Protein AF-A0A2M7XLQ3-F1 (afdb_monomer_lite)

Radius of gyration: 17.85 Å; chains: 1; bounding box: 37×13×50 Å

pLDDT: mean 96.77, std 4.51, range [64.62, 98.5]

Foldseek 3Di:
DLPPLDDDFDPVDPVRVVVSVVCCVPPVPSVVVSVVSNVVVCVVDDPVVVVVVVVVVVVVVD

Secondary structure (DSSP, 8-state):
--GGGS----TT-HHHHHHHHHHHHH-HHHHHHHHHHHHHHHTT--HHHHHHHHHHHHHTT-

Sequence (62 aa):
IYGEAALYFDPHQTDDLVKKIEKIKEDKELREELIRKGYEQVKKYSWEKTAKETLLVYNSFK

Structure (mmCIF, N/CA/C/O backbone):
data_AF-A0A2M7XLQ3-F1
#
_entry.id   AF-A0A2M7XLQ3-F1
#
loop_
_atom_site.group_PDB
_atom_site.id
_atom_site.type_symbol
_atom_site.label_atom_id
_atom_site.label_alt_id
_atom_site.label_comp_id
_atom_site.label_asym_id
_atom_site.label_entity_id
_atom_site.label_seq_id
_atom_site.pdbx_PDB_ins_code
_atom_site.Cartn_x
_atom_site.Cartn_y
_atom_site.Cartn_z
_atom_site.occupancy
_atom_site.B_iso_or_equiv
_atom_site.auth_seq_id
_atom_site.auth_comp_id
_atom_site.auth_asym_id
_atom_site.auth_atom_id
_atom_site.pdbx_PDB_model_num
ATOM 1 N N . ILE A 1 1 ? -1.483 -4.104 -8.009 1.00 88.19 1 ILE A N 1
ATOM 2 C CA . ILE A 1 1 ? -0.718 -2.885 -7.639 1.00 88.19 1 ILE A CA 1
ATOM 3 C C . ILE A 1 1 ? -0.490 -2.821 -6.131 1.00 88.19 1 ILE A C 1
ATOM 5 O O . ILE A 1 1 ? 0.657 -2.947 -5.717 1.00 88.19 1 ILE A O 1
ATOM 9 N N . TYR A 1 2 ? -1.543 -2.690 -5.317 1.00 92.31 2 TYR A N 1
ATOM 10 C CA . TYR A 1 2 ? -1.407 -2.483 -3.866 1.00 92.31 2 TYR A CA 1
ATOM 11 C C . TYR A 1 2 ? -1.396 -3.782 -3.038 1.00 92.31 2 TYR A C 1
ATOM 13 O O . TYR A 1 2 ? -0.746 -3.834 -2.001 1.00 92.31 2 TYR A O 1
ATOM 21 N N . GLY A 1 3 ? -2.014 -4.865 -3.528 1.00 92.44 3 GLY A N 1
ATOM 22 C CA . GLY A 1 3 ? -1.970 -6.173 -2.860 1.00 92.44 3 GLY A CA 1
ATOM 23 C C . GLY A 1 3 ? -2.544 -6.104 -1.445 1.00 92.44 3 GLY A C 1
ATOM 24 O O . GLY A 1 3 ? -3.538 -5.418 -1.231 1.00 92.44 3 GLY A O 1
ATOM 25 N N . GLU A 1 4 ? -1.899 -6.764 -0.486 1.00 95.44 4 GLU A N 1
ATOM 26 C CA . GLU A 1 4 ? -2.304 -6.757 0.929 1.00 95.44 4 GLU A CA 1
ATOM 27 C C . GLU A 1 4 ? -1.917 -5.482 1.696 1.00 95.44 4 GLU A C 1
ATOM 29 O O . GLU A 1 4 ? -2.209 -5.365 2.883 1.00 95.44 4 GLU A O 1
ATOM 34 N N . ALA A 1 5 ? -1.236 -4.531 1.0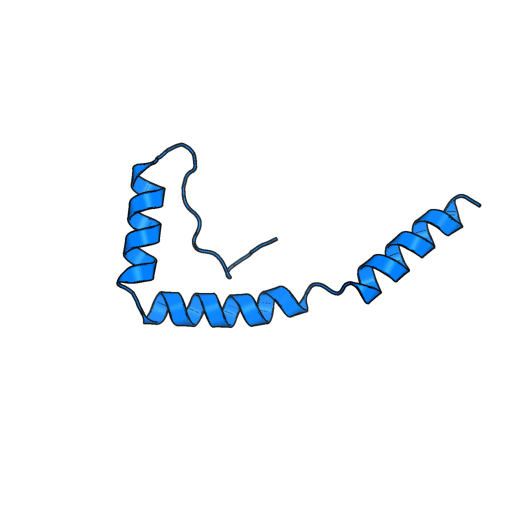52 1.00 97.06 5 ALA A N 1
ATOM 35 C CA . ALA A 1 5 ? -0.813 -3.281 1.682 1.00 97.06 5 ALA A CA 1
ATOM 36 C C . ALA A 1 5 ? -1.906 -2.200 1.706 1.00 97.06 5 ALA A C 1
ATOM 38 O O . ALA A 1 5 ? -1.646 -1.073 2.118 1.00 97.06 5 ALA A O 1
ATOM 39 N N . ALA A 1 6 ? -3.112 -2.517 1.232 1.00 96.75 6 ALA A N 1
ATOM 40 C CA . ALA A 1 6 ? -4.232 -1.592 1.178 1.00 96.75 6 ALA A CA 1
ATOM 41 C C . ALA A 1 6 ? -5.466 -2.177 1.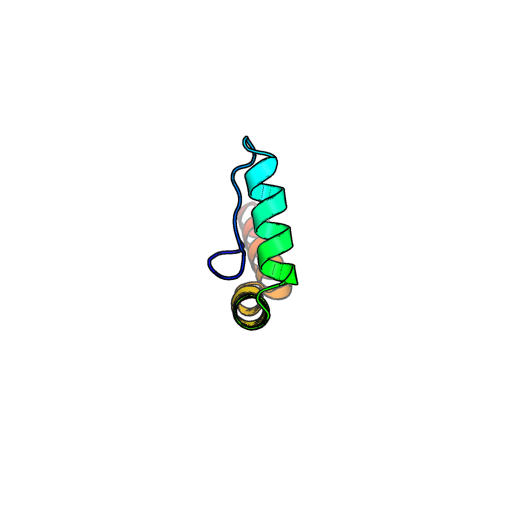860 1.00 96.75 6 ALA A C 1
ATOM 43 O O . ALA A 1 6 ? -5.740 -3.375 1.779 1.00 96.75 6 ALA A O 1
ATOM 44 N N . LEU A 1 7 ? -6.241 -1.290 2.479 1.00 97.69 7 LEU A N 1
ATOM 45 C CA . LEU A 1 7 ? -7.603 -1.575 2.894 1.00 97.69 7 LEU A CA 1
ATOM 46 C C . LEU A 1 7 ? -8.543 -1.167 1.756 1.00 97.69 7 LEU A C 1
ATOM 48 O O . LEU A 1 7 ? -8.660 0.015 1.440 1.00 97.69 7 LEU A O 1
ATOM 52 N N . TYR A 1 8 ? -9.177 -2.149 1.123 1.00 97.62 8 TYR A N 1
ATOM 53 C CA . TYR A 1 8 ? -10.100 -1.917 0.011 1.00 97.62 8 TYR A CA 1
ATOM 54 C C . TYR A 1 8 ? -11.502 -1.575 0.510 1.00 97.62 8 TYR A C 1
ATOM 56 O O . TYR A 1 8 ? -11.894 -1.980 1.607 1.00 97.62 8 TYR A O 1
ATOM 64 N N . PHE A 1 9 ? -12.250 -0.865 -0.329 1.00 97.88 9 PHE A N 1
ATOM 65 C CA . PHE A 1 9 ? -13.650 -0.516 -0.124 1.00 97.88 9 PHE A CA 1
ATOM 66 C C . PHE A 1 9 ? -14.440 -0.730 -1.421 1.00 97.88 9 PHE A C 1
ATOM 68 O O . PHE A 1 9 ? -13.852 -0.746 -2.507 1.00 97.88 9 PHE A O 1
ATOM 75 N N . ASP A 1 10 ? -15.755 -0.893 -1.309 1.00 97.94 10 ASP A N 1
ATOM 76 C CA . ASP A 1 10 ? -16.658 -0.961 -2.459 1.00 97.94 10 ASP A CA 1
ATOM 77 C C . ASP A 1 10 ? -16.923 0.452 -3.031 1.00 97.94 10 ASP A C 1
ATOM 79 O O . ASP A 1 10 ? -17.485 1.303 -2.335 1.00 97.94 10 ASP A O 1
ATOM 83 N N . PRO A 1 11 ? -16.554 0.740 -4.297 1.00 97.31 11 PRO A N 1
ATOM 84 C CA . PRO A 1 11 ? -16.757 2.058 -4.902 1.00 97.31 11 PRO A CA 1
ATOM 85 C C . PRO A 1 11 ? -18.234 2.419 -5.127 1.00 97.31 11 PRO A C 1
ATOM 87 O O . PRO A 1 11 ? -18.540 3.588 -5.356 1.00 97.31 11 PRO A O 1
ATOM 90 N N . HIS A 1 12 ? -19.148 1.450 -5.070 1.00 98.06 12 HIS A N 1
ATOM 91 C CA . HIS A 1 12 ? -20.589 1.668 -5.205 1.00 98.06 12 HIS A CA 1
ATOM 92 C C . HIS A 1 12 ? -21.291 1.860 -3.854 1.00 98.06 12 HIS A C 1
ATOM 94 O O . HIS A 1 12 ? -22.503 2.078 -3.821 1.00 98.06 12 HIS A O 1
ATOM 100 N N . GLN A 1 13 ? -20.547 1.814 -2.743 1.00 98.00 13 GLN A N 1
ATOM 101 C CA . GLN A 1 13 ? -21.073 1.977 -1.390 1.00 98.00 13 GLN A CA 1
ATOM 102 C C . GLN A 1 13 ? -20.283 3.043 -0.626 1.00 98.00 13 GLN A C 1
ATOM 104 O O . GLN A 1 13 ? -19.276 2.759 0.021 1.00 98.00 13 GLN A O 1
ATOM 109 N N . THR A 1 14 ? -20.764 4.288 -0.651 1.00 97.12 14 THR A N 1
ATOM 110 C CA . THR A 1 14 ? -20.115 5.417 0.042 1.00 97.12 14 THR A CA 1
ATOM 111 C C . THR A 1 14 ? -19.891 5.146 1.533 1.00 97.12 14 THR A C 1
ATOM 113 O O . THR A 1 14 ? -18.833 5.480 2.064 1.00 97.12 14 THR A O 1
ATOM 116 N N . ASP A 1 15 ? -20.834 4.472 2.192 1.00 98.25 15 ASP A N 1
ATOM 117 C CA . ASP A 1 15 ? -20.712 4.102 3.605 1.00 98.25 15 ASP A CA 1
ATOM 118 C C . ASP A 1 15 ? -19.551 3.135 3.874 1.00 98.25 15 ASP A C 1
ATOM 120 O O . ASP A 1 15 ? -18.984 3.155 4.966 1.00 98.25 15 ASP A O 1
ATOM 124 N N . ASP A 1 16 ? -19.168 2.287 2.912 1.00 98.38 16 ASP A N 1
ATOM 125 C CA . ASP A 1 16 ? -18.029 1.381 3.093 1.00 98.38 16 ASP A CA 1
ATOM 126 C C . ASP A 1 16 ? -16.708 2.156 3.105 1.00 98.38 16 ASP A C 1
ATOM 128 O O . ASP A 1 16 ? -15.858 1.907 3.960 1.00 98.38 16 ASP A O 1
ATOM 132 N N . LEU A 1 17 ? -16.565 3.165 2.237 1.00 97.88 17 LEU A N 1
ATOM 133 C CA . LEU A 1 17 ? -15.417 4.075 2.267 1.00 97.88 17 LEU A CA 1
ATOM 134 C C . LEU A 1 17 ? -15.298 4.778 3.627 1.00 97.88 17 LEU A C 1
ATOM 136 O O . LEU A 1 17 ? -14.216 4.776 4.217 1.00 97.88 17 LEU A O 1
ATOM 140 N N . VAL A 1 18 ? -16.402 5.337 4.140 1.00 98.12 18 VAL A N 1
ATOM 141 C CA . VAL A 1 18 ? -16.429 5.999 5.458 1.00 98.12 18 VAL A CA 1
ATOM 142 C C . VAL A 1 18 ? -15.980 5.027 6.548 1.00 98.12 18 VAL A C 1
ATOM 144 O O . VAL A 1 18 ? -15.028 5.320 7.272 1.00 98.12 18 VAL A O 1
ATOM 147 N N . LYS A 1 19 ? -16.561 3.820 6.582 1.00 98.38 19 LYS A N 1
ATOM 148 C CA . LYS A 1 19 ? -16.188 2.768 7.539 1.00 98.38 19 LYS A CA 1
ATOM 149 C C . LYS A 1 19 ? -14.712 2.386 7.449 1.00 98.38 19 LYS A C 1
ATOM 151 O O . LYS A 1 19 ? -14.080 2.155 8.476 1.00 98.38 19 LYS A O 1
ATOM 156 N N . LYS A 1 20 ? -14.130 2.294 6.246 1.00 98.06 20 LYS A N 1
ATOM 157 C CA . LYS A 1 20 ? -12.698 1.978 6.091 1.00 98.06 20 LYS A CA 1
ATOM 158 C C . LYS A 1 20 ? -11.803 3.100 6.615 1.00 98.06 20 LYS A C 1
ATOM 160 O O . LYS A 1 20 ? -10.789 2.808 7.249 1.00 98.06 20 LYS A O 1
ATOM 165 N N . ILE A 1 21 ? -12.171 4.359 6.373 1.00 97.81 21 ILE A N 1
ATOM 166 C CA . ILE A 1 21 ? -11.432 5.522 6.883 1.00 97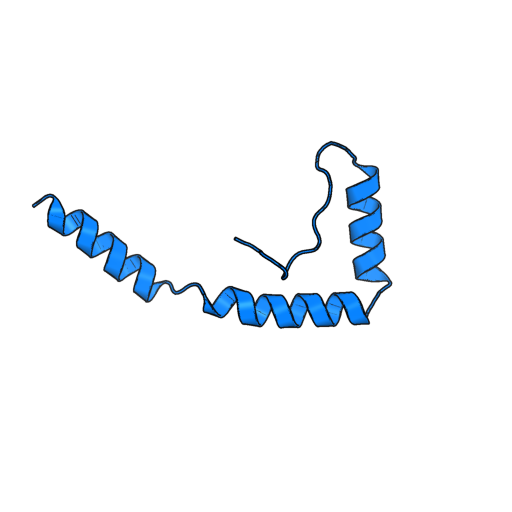.81 21 ILE A CA 1
ATOM 167 C C . ILE A 1 21 ? -11.486 5.557 8.415 1.00 97.81 21 ILE A C 1
ATOM 169 O O . ILE A 1 21 ? -10.444 5.700 9.056 1.00 97.81 21 ILE A O 1
ATOM 173 N N . GLU A 1 22 ? -12.671 5.375 9.003 1.00 98.38 22 GLU A N 1
ATOM 174 C CA . GLU A 1 22 ? -12.852 5.295 10.459 1.00 98.38 22 GLU A CA 1
ATOM 175 C C . GLU A 1 22 ? -12.039 4.146 11.056 1.00 98.38 22 GLU A C 1
ATOM 177 O O . GLU A 1 22 ? -11.273 4.357 11.998 1.00 98.38 22 GLU A O 1
ATOM 182 N N . LYS A 1 23 ? -12.079 2.965 10.427 1.00 98.12 23 LYS A N 1
ATOM 183 C CA . LYS A 1 23 ? -11.291 1.808 10.859 1.00 98.12 23 LYS A CA 1
ATOM 184 C C . LYS A 1 23 ? -9.792 2.114 10.909 1.00 98.12 23 LYS A C 1
ATOM 186 O O . LYS A 1 23 ? -9.154 1.806 11.904 1.00 98.12 23 LYS A O 1
ATOM 191 N N . ILE A 1 24 ? -9.217 2.749 9.883 1.00 97.31 24 ILE A N 1
ATOM 192 C CA . ILE A 1 24 ? -7.784 3.120 9.881 1.00 97.31 24 ILE A CA 1
ATOM 193 C C . ILE A 1 24 ? -7.459 4.168 10.957 1.00 97.31 24 ILE A C 1
ATOM 195 O O . ILE A 1 24 ? -6.351 4.186 11.504 1.00 97.31 24 ILE A O 1
ATOM 199 N N . LYS A 1 25 ? -8.396 5.076 11.242 1.00 97.88 25 LYS A N 1
ATOM 200 C CA . LYS A 1 25 ? -8.220 6.118 12.258 1.00 97.88 25 LYS A CA 1
ATOM 201 C C . LYS A 1 25 ? -8.161 5.515 13.665 1.00 97.88 25 LYS A C 1
ATOM 203 O O . LYS A 1 25 ? -7.282 5.902 14.442 1.00 97.88 25 LYS A O 1
ATOM 208 N N . GLU A 1 26 ? -9.072 4.594 13.965 1.00 98.31 26 GLU A N 1
ATOM 209 C CA . GLU A 1 26 ? -9.291 4.016 15.296 1.00 98.31 26 GLU A CA 1
ATOM 210 C C . GLU A 1 26 ? -8.389 2.810 15.583 1.00 98.31 26 GLU A C 1
ATOM 212 O O . GLU A 1 26 ? -7.839 2.695 16.678 1.00 98.31 26 GLU A O 1
ATOM 217 N N . ASP A 1 27 ? -8.170 1.945 14.593 1.00 98.50 27 ASP A N 1
ATOM 218 C CA . ASP A 1 27 ? -7.377 0.725 14.725 1.00 98.50 27 ASP A CA 1
ATOM 219 C C . ASP A 1 27 ? -5.896 1.005 14.426 1.00 98.50 27 ASP A C 1
ATOM 221 O O . ASP A 1 27 ? -5.431 1.046 13.279 1.00 98.50 27 ASP A O 1
ATOM 225 N N . LYS A 1 28 ? -5.128 1.259 15.491 1.00 98.31 28 LYS A N 1
ATOM 226 C CA . LYS A 1 28 ? -3.689 1.524 15.392 1.00 98.31 28 LYS A CA 1
ATOM 227 C C . LYS A 1 28 ? -2.907 0.310 14.879 1.00 98.31 28 LYS A C 1
ATOM 229 O O . LYS A 1 28 ? -1.994 0.513 14.079 1.00 98.31 28 LYS A O 1
ATOM 234 N N . GLU A 1 29 ? -3.263 -0.901 15.296 1.00 98.38 29 GLU A N 1
ATOM 235 C CA . GLU A 1 29 ? -2.549 -2.126 14.915 1.00 98.38 29 GLU A CA 1
ATOM 236 C C . GLU A 1 29 ? -2.710 -2.406 13.419 1.00 98.38 29 GLU A C 1
ATOM 238 O O . GLU A 1 29 ? -1.716 -2.596 12.715 1.00 98.38 29 GLU A O 1
ATOM 243 N N . LEU A 1 30 ? -3.939 -2.308 12.902 1.00 98.25 30 LEU A N 1
ATOM 244 C CA . LEU A 1 30 ? -4.210 -2.424 11.469 1.00 98.25 30 LEU A CA 1
ATOM 245 C C . LEU A 1 30 ? -3.408 -1.402 10.659 1.00 98.25 30 LEU A C 1
ATOM 247 O O . LEU A 1 30 ? -2.826 -1.728 9.623 1.00 98.25 30 LEU A O 1
ATOM 251 N N . ARG A 1 31 ? -3.374 -0.147 11.113 1.00 98.19 31 ARG A N 1
ATOM 252 C CA . ARG A 1 31 ? -2.624 0.916 10.435 1.00 98.19 31 ARG A CA 1
ATOM 253 C C . ARG A 1 31 ? -1.125 0.613 10.398 1.00 98.19 31 ARG A C 1
ATOM 255 O O . ARG A 1 31 ? -0.510 0.780 9.346 1.00 98.19 31 ARG A O 1
ATOM 262 N N . GLU A 1 32 ? -0.537 0.161 11.501 1.00 98.50 32 GLU A N 1
ATOM 263 C CA . GLU A 1 32 ? 0.879 -0.225 11.549 1.00 98.50 32 GLU A CA 1
ATOM 264 C C . GLU A 1 32 ? 1.174 -1.432 10.645 1.00 98.50 32 GLU A C 1
ATOM 266 O O . GLU A 1 32 ? 2.181 -1.441 9.928 1.00 98.50 32 GLU A O 1
ATOM 271 N N . GLU A 1 33 ? 0.267 -2.413 10.591 1.00 98.38 33 GLU A N 1
ATOM 272 C CA . GLU A 1 33 ? 0.379 -3.551 9.679 1.00 98.38 33 GLU A CA 1
ATOM 273 C C . GLU A 1 33 ? 0.380 -3.105 8.210 1.00 98.38 33 GLU A C 1
ATOM 275 O O . GLU A 1 33 ? 1.265 -3.508 7.447 1.00 98.38 33 GLU A O 1
ATOM 280 N N . LEU A 1 34 ? -0.575 -2.257 7.813 1.00 98.31 34 LEU A N 1
ATOM 281 C CA . LEU A 1 34 ? -0.688 -1.746 6.444 1.00 98.31 34 LEU A CA 1
ATOM 282 C C . LEU A 1 34 ? 0.540 -0.918 6.045 1.00 98.31 34 LEU A C 1
ATOM 284 O O . LEU A 1 34 ? 1.045 -1.082 4.935 1.00 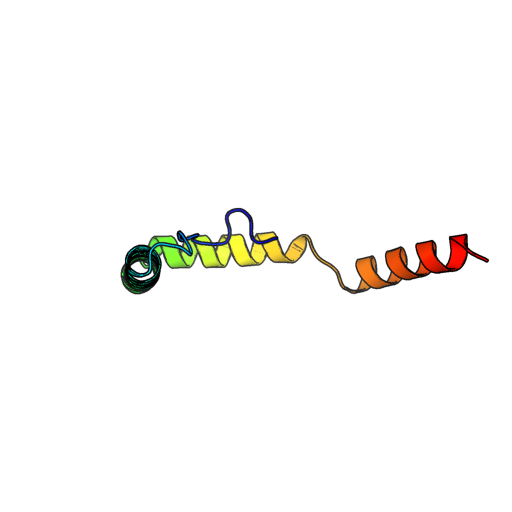98.31 34 LEU A O 1
ATOM 288 N N . ILE A 1 35 ? 1.077 -0.095 6.955 1.00 98.06 35 ILE A N 1
ATOM 289 C CA . ILE A 1 35 ? 2.322 0.658 6.734 1.00 98.06 35 ILE A CA 1
ATOM 290 C C . ILE A 1 35 ? 3.484 -0.301 6.453 1.00 98.06 35 ILE A C 1
ATOM 292 O O . ILE A 1 35 ? 4.189 -0.147 5.452 1.00 98.06 35 ILE A O 1
ATOM 296 N N . ARG A 1 36 ? 3.667 -1.328 7.293 1.00 98.44 36 ARG A N 1
ATOM 297 C CA . ARG A 1 36 ? 4.719 -2.337 7.105 1.00 98.44 36 ARG A CA 1
ATOM 298 C C . ARG A 1 36 ? 4.564 -3.058 5.765 1.00 98.44 36 ARG A C 1
ATOM 300 O O . ARG A 1 36 ? 5.532 -3.177 5.016 1.00 98.44 36 ARG A O 1
ATOM 307 N N . LYS A 1 37 ? 3.349 -3.501 5.433 1.00 98.31 37 LYS A N 1
ATOM 308 C CA . LYS A 1 37 ? 3.063 -4.150 4.145 1.00 98.31 37 LYS A CA 1
ATOM 309 C C . LYS A 1 37 ? 3.309 -3.209 2.965 1.00 98.31 37 LYS A C 1
ATOM 311 O O . LYS A 1 37 ? 3.792 -3.665 1.933 1.00 98.31 37 LYS A O 1
ATOM 316 N N . GLY A 1 38 ? 3.050 -1.909 3.112 1.00 98.00 38 GLY A N 1
ATOM 317 C CA . GLY A 1 38 ? 3.358 -0.885 2.110 1.00 98.00 38 GLY A CA 1
ATOM 318 C C . GLY A 1 38 ? 4.850 -0.796 1.798 1.00 98.00 38 GLY A C 1
ATOM 319 O O . GLY A 1 38 ? 5.236 -0.818 0.626 1.00 98.00 38 GLY A O 1
ATOM 320 N N . TYR A 1 39 ? 5.694 -0.790 2.834 1.00 97.81 39 TYR A N 1
ATOM 321 C CA . TYR A 1 39 ? 7.149 -0.820 2.666 1.00 97.81 39 TYR A CA 1
ATOM 322 C C . TYR A 1 39 ? 7.658 -2.114 2.020 1.00 97.81 39 TYR A C 1
ATOM 324 O O . TYR A 1 39 ? 8.623 -2.074 1.261 1.00 97.81 39 TYR A O 1
ATOM 332 N N . GLU A 1 40 ? 7.018 -3.260 2.252 1.00 97.44 40 GLU A N 1
ATOM 333 C CA . GLU A 1 40 ? 7.358 -4.488 1.520 1.00 97.44 40 GLU A CA 1
ATOM 334 C C . GLU A 1 40 ? 6.852 -4.460 0.070 1.00 97.44 40 GLU A C 1
ATOM 336 O O . GLU A 1 40 ? 7.536 -4.913 -0.849 1.00 97.44 40 GLU A O 1
ATOM 341 N N . GLN A 1 41 ? 5.675 -3.882 -0.172 1.00 97.50 41 GLN A N 1
ATOM 342 C CA . GLN A 1 41 ? 5.072 -3.803 -1.499 1.00 97.50 41 GLN A CA 1
ATOM 343 C C . GLN A 1 41 ? 5.865 -2.889 -2.443 1.00 97.50 41 GLN A C 1
ATOM 345 O O . GLN A 1 41 ? 6.012 -3.228 -3.619 1.00 97.50 41 GLN A O 1
ATOM 350 N N . VAL A 1 42 ? 6.408 -1.764 -1.954 1.00 96.12 42 VAL A N 1
ATOM 351 C CA . VAL A 1 42 ? 7.175 -0.822 -2.793 1.00 96.12 42 VAL A CA 1
ATOM 352 C C . VAL A 1 42 ? 8.468 -1.437 -3.337 1.00 96.12 42 VAL A C 1
ATOM 354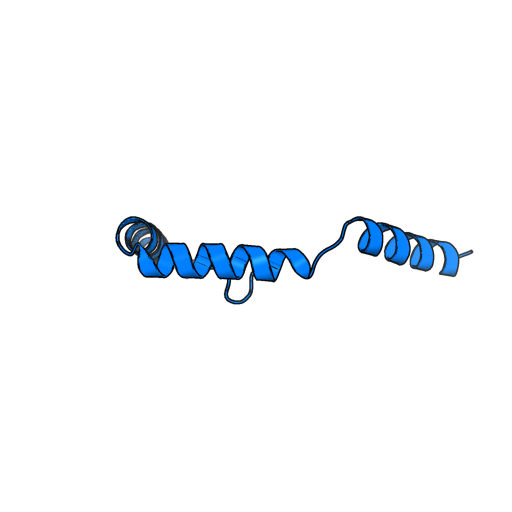 O O . VAL A 1 42 ? 8.859 -1.123 -4.458 1.00 96.12 42 VAL A O 1
ATOM 357 N N . LYS A 1 43 ? 9.075 -2.397 -2.623 1.00 95.31 43 LYS A N 1
ATOM 358 C CA . LYS A 1 43 ? 10.295 -3.104 -3.064 1.00 95.31 43 LYS A CA 1
ATOM 359 C C . LYS A 1 43 ? 10.113 -3.896 -4.364 1.00 95.31 43 LYS A C 1
ATOM 361 O O . LYS A 1 43 ? 11.096 -4.250 -5.005 1.00 95.31 43 LYS A O 1
ATOM 366 N N . LYS A 1 44 ? 8.870 -4.180 -4.770 1.00 94.69 44 LYS A N 1
ATOM 367 C CA . LYS A 1 44 ? 8.561 -4.869 -6.036 1.00 94.69 44 LYS A CA 1
ATOM 368 C C . LYS A 1 44 ? 8.774 -3.986 -7.269 1.00 94.69 44 LYS A C 1
ATOM 370 O O . LYS A 1 44 ? 8.809 -4.509 -8.381 1.00 94.69 44 LYS A O 1
ATOM 375 N N . TYR A 1 45 ? 8.896 -2.672 -7.090 1.00 95.44 45 TYR A N 1
ATOM 376 C CA . TYR A 1 45 ? 8.966 -1.701 -8.176 1.00 95.44 45 TYR A CA 1
ATOM 377 C C . TYR A 1 45 ? 10.328 -0.999 -8.188 1.00 95.44 45 TYR A C 1
ATOM 379 O O . TYR A 1 45 ? 10.886 -0.676 -7.143 1.00 95.44 4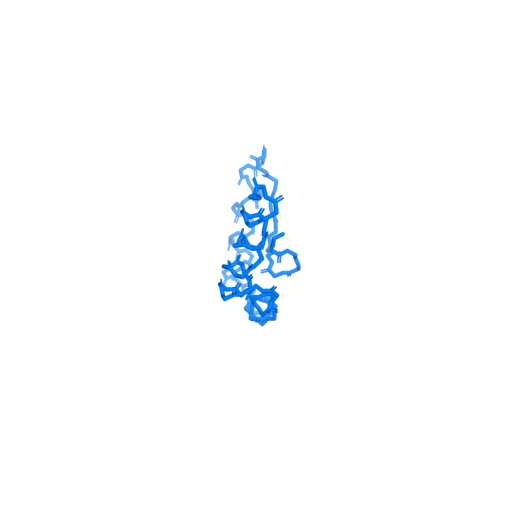5 TYR A O 1
ATOM 387 N N . SER A 1 46 ? 10.869 -0.754 -9.382 1.00 97.25 46 SER A N 1
ATOM 388 C CA . SER A 1 46 ? 12.137 -0.045 -9.571 1.00 97.25 46 SER A CA 1
ATOM 389 C C . SER A 1 46 ? 12.089 0.772 -10.855 1.00 97.25 46 SER A C 1
ATOM 391 O O . SER A 1 46 ? 11.864 0.223 -11.933 1.00 97.25 46 SER A O 1
ATOM 393 N N . TRP A 1 47 ? 12.340 2.078 -10.744 1.00 97.81 47 TRP A N 1
ATOM 394 C CA . TRP A 1 47 ? 12.420 2.971 -11.901 1.00 97.81 47 TRP A CA 1
ATOM 395 C C . TRP A 1 47 ? 13.540 2.585 -12.862 1.00 97.81 47 TRP A C 1
ATOM 397 O O . TRP A 1 47 ? 13.350 2.635 -14.074 1.00 97.81 47 TRP A O 1
ATOM 407 N N . GLU A 1 48 ? 14.684 2.151 -12.334 1.00 98.31 48 GLU A N 1
ATOM 408 C CA . GLU A 1 48 ? 15.804 1.687 -13.151 1.00 98.31 48 GLU A CA 1
ATOM 409 C C . GLU A 1 48 ? 15.416 0.448 -13.964 1.00 98.31 48 GLU A C 1
ATOM 411 O O . GLU A 1 48 ? 15.694 0.381 -15.163 1.00 98.31 48 GLU A O 1
ATOM 416 N N . LYS A 1 49 ? 14.729 -0.515 -13.331 1.00 98.00 49 LYS A N 1
ATOM 417 C CA . LYS A 1 49 ? 14.224 -1.709 -14.016 1.00 98.00 49 LYS A CA 1
ATOM 418 C C . LYS A 1 49 ? 13.243 -1.320 -15.122 1.00 98.00 49 LYS A C 1
ATOM 420 O O . LYS A 1 49 ? 13.444 -1.728 -16.262 1.00 98.00 49 LYS A O 1
ATOM 425 N N . THR A 1 50 ? 12.256 -0.478 -14.808 1.00 98.00 50 THR A N 1
ATOM 426 C CA . THR A 1 50 ? 11.284 0.024 -15.789 1.00 98.00 50 THR A CA 1
ATOM 427 C C . THR A 1 50 ? 11.978 0.686 -16.977 1.00 98.00 50 THR A C 1
ATOM 429 O O . THR A 1 50 ? 11.647 0.384 -18.121 1.00 98.00 50 THR A O 1
ATOM 432 N N . ALA A 1 51 ? 12.965 1.555 -16.735 1.00 98.31 51 ALA A N 1
ATOM 433 C CA . ALA A 1 51 ? 13.695 2.244 -17.796 1.00 98.31 51 ALA A CA 1
ATOM 434 C C . ALA A 1 51 ? 14.457 1.264 -18.704 1.00 98.31 51 ALA A C 1
ATOM 436 O O . ALA A 1 51 ? 14.362 1.361 -19.928 1.00 98.31 51 ALA A O 1
ATOM 437 N N . LYS A 1 52 ? 15.166 0.289 -18.116 1.00 98.31 52 LYS A N 1
ATOM 438 C CA . LYS A 1 52 ? 15.903 -0.742 -18.864 1.00 98.31 52 LYS A CA 1
ATOM 439 C C . LYS A 1 52 ? 14.970 -1.605 -19.709 1.00 98.31 52 LYS A C 1
ATOM 441 O O . LYS A 1 52 ? 15.217 -1.774 -20.899 1.00 98.31 52 LYS A O 1
ATOM 446 N N . GLU A 1 53 ? 13.896 -2.121 -19.118 1.00 98.06 53 GLU A N 1
ATOM 447 C CA . GLU A 1 53 ? 12.928 -2.976 -19.817 1.00 98.06 53 GLU A CA 1
ATOM 448 C C . GLU A 1 53 ? 12.213 -2.220 -20.942 1.00 98.06 53 GLU A C 1
ATOM 450 O O . GLU A 1 53 ? 12.080 -2.741 -22.048 1.00 98.06 53 GLU A O 1
ATOM 455 N N . THR A 1 54 ? 11.840 -0.960 -20.704 1.00 98.25 54 THR A N 1
ATOM 456 C CA . THR A 1 54 ? 11.227 -0.101 -21.729 1.00 98.25 54 THR A CA 1
ATOM 457 C C . THR A 1 54 ? 12.179 0.125 -22.907 1.00 98.25 54 THR A C 1
ATOM 459 O O . THR A 1 54 ? 11.778 -0.005 -24.064 1.00 98.25 54 THR A O 1
ATOM 462 N N . LEU A 1 55 ? 13.458 0.411 -22.635 1.00 98.00 55 LEU A N 1
ATOM 463 C CA . LEU A 1 55 ? 14.464 0.610 -23.680 1.00 98.00 55 LEU A CA 1
ATOM 464 C C . LEU A 1 55 ? 14.700 -0.663 -24.509 1.00 98.00 55 LEU A C 1
ATOM 466 O O . LEU A 1 55 ? 14.852 -0.573 -25.727 1.00 98.00 55 LEU A O 1
ATOM 470 N N . LEU A 1 56 ? 14.712 -1.841 -23.874 1.00 98.19 56 LEU A N 1
ATOM 471 C CA . LEU A 1 56 ? 14.848 -3.124 -24.574 1.00 98.19 56 LEU A CA 1
ATOM 472 C C . LEU A 1 56 ? 13.725 -3.331 -25.595 1.00 98.19 56 LEU A C 1
ATOM 474 O O . LEU A 1 56 ? 14.000 -3.704 -26.734 1.00 98.19 56 LEU A O 1
ATOM 478 N N . VAL A 1 57 ? 12.481 -3.031 -25.213 1.00 98.12 57 VAL A N 1
ATOM 479 C CA . VAL A 1 57 ? 11.326 -3.117 -26.117 1.00 98.12 57 VAL A CA 1
ATOM 480 C C . VAL A 1 57 ? 11.491 -2.162 -27.299 1.00 98.12 57 VAL A C 1
ATOM 482 O O . VAL A 1 57 ? 11.342 -2.585 -28.441 1.00 98.12 57 VAL A O 1
ATOM 485 N N . TYR A 1 58 ? 11.877 -0.905 -27.068 1.00 97.88 58 TYR A N 1
ATOM 486 C CA . TYR A 1 58 ? 12.104 0.053 -28.160 1.00 97.88 58 TYR A CA 1
ATOM 487 C C . TYR A 1 58 ? 13.212 -0.386 -29.120 1.00 97.88 58 TYR A C 1
ATOM 489 O O . TYR A 1 58 ? 13.080 -0.207 -30.329 1.00 97.88 58 TYR A O 1
ATOM 497 N N . ASN A 1 59 ? 14.276 -0.999 -28.603 1.00 97.44 59 ASN A N 1
ATOM 498 C CA . ASN A 1 59 ? 15.348 -1.531 -29.438 1.00 97.44 59 ASN A CA 1
ATOM 499 C C . ASN A 1 59 ? 14.938 -2.782 -30.228 1.00 97.44 59 ASN A C 1
ATOM 501 O O . ASN A 1 59 ? 15.544 -3.033 -31.260 1.00 97.44 59 ASN A O 1
ATOM 505 N N . SER A 1 60 ? 13.920 -3.540 -29.802 1.00 96.69 60 SER A N 1
ATOM 506 C CA . SER A 1 60 ? 13.430 -4.711 -30.555 1.00 96.69 60 SER A CA 1
ATOM 507 C C . SER A 1 60 ? 12.662 -4.370 -31.838 1.00 96.69 60 SER A C 1
ATOM 509 O O . SER A 1 60 ? 12.406 -5.259 -32.645 1.00 96.69 60 SER A O 1
ATOM 511 N N . PHE A 1 61 ? 12.302 -3.097 -32.031 1.00 92.00 61 PHE A N 1
ATOM 512 C CA . PHE A 1 61 ? 11.648 -2.599 -33.247 1.00 92.00 61 PHE A CA 1
ATOM 513 C C . PHE A 1 61 ? 12.614 -1.892 -34.212 1.00 92.00 61 PHE A C 1
ATOM 515 O O . PHE A 1 61 ? 12.169 -1.374 -35.237 1.00 92.00 61 PHE A O 1
ATOM 522 N N . LYS A 1 62 ? 13.907 -1.829 -33.873 1.00 64.62 62 LYS A N 1
ATOM 523 C CA . LYS A 1 62 ? 14.980 -1.415 -34.787 1.00 64.62 62 LYS A CA 1
ATOM 524 C C . LYS A 1 62 ? 15.568 -2.629 -35.489 1.00 64.62 62 LYS A C 1
ATOM 526 O O . LYS A 1 62 ? 15.926 -2.461 -36.673 1.00 64.62 62 LYS A O 1
#

Organism: NCBI:txid1974479